Protein AF-A0A964A2A2-F1 (afdb_monomer_lite)

Foldseek 3Di:
DDDDDDDDPPVCVVVVVVVCVVVVHDDDDDPPDDVVNVVVVVVVVVVCVVPVVVDDDCVVCVVVDDDD

Secondary structure (DSSP, 8-state):
---------HHHHHHHHHHHHHTT----------HHHHHHHHHHHHHHHH-GGGSPPHHHHTTT----

Structure (mmCIF, N/CA/C/O backbone):
data_AF-A0A964A2A2-F1
#
_entry.id   AF-A0A964A2A2-F1
#
loop_
_atom_site.group_PDB
_atom_site.id
_atom_site.type_symbol
_atom_site.label_atom_id
_atom_site.label_alt_id
_atom_site.label_comp_id
_atom_site.label_asym_id
_atom_site.label_entity_id
_atom_site.label_seq_id
_atom_site.pdbx_PDB_ins_code
_atom_site.Cartn_x
_atom_site.Cartn_y
_atom_site.Cartn_z
_atom_site.occupancy
_atom_site.B_iso_or_equiv
_atom_site.auth_seq_id
_atom_site.auth_comp_id
_atom_site.auth_asym_id
_atom_site.auth_atom_id
_atom_site.pdbx_PDB_model_num
ATOM 1 N N . MET A 1 1 ? -5.841 21.366 14.717 1.00 66.56 1 MET A N 1
ATOM 2 C CA . MET A 1 1 ? -6.648 20.198 15.140 1.00 66.56 1 MET A CA 1
ATOM 3 C C . MET A 1 1 ? -5.733 19.221 15.868 1.00 66.56 1 MET A C 1
ATOM 5 O O . MET A 1 1 ? -4.526 19.326 15.683 1.00 66.56 1 MET A O 1
ATOM 9 N N . LYS A 1 2 ? -6.259 18.374 16.759 1.00 79.62 2 LYS A N 1
ATOM 10 C CA . LYS A 1 2 ? -5.470 17.390 17.521 1.00 79.62 2 LYS A CA 1
ATOM 11 C C . LYS A 1 2 ? -5.898 15.995 17.089 1.00 79.62 2 LYS A C 1
ATOM 13 O O . LYS A 1 2 ? -7.094 15.727 17.061 1.00 79.62 2 LYS A O 1
ATOM 18 N N . GLU A 1 3 ? -4.935 15.143 16.781 1.00 79.88 3 GLU A N 1
ATOM 19 C CA . GLU A 1 3 ? -5.165 13.752 16.392 1.00 79.88 3 GLU A CA 1
ATOM 20 C C . GLU A 1 3 ? -4.780 12.823 17.542 1.00 79.88 3 GLU A C 1
ATOM 22 O O . GLU A 1 3 ? -3.875 13.125 18.325 1.00 79.88 3 GLU A O 1
ATOM 27 N N . VAL A 1 4 ? -5.495 11.706 17.666 1.00 80.31 4 VAL A N 1
ATOM 28 C CA . VAL A 1 4 ? -5.275 10.709 18.717 1.00 80.31 4 VAL A CA 1
ATOM 29 C C . VAL A 1 4 ? -5.207 9.332 18.072 1.00 80.31 4 VAL A C 1
ATOM 31 O O . VAL A 1 4 ? -6.150 8.902 17.416 1.00 80.31 4 VAL A O 1
ATOM 34 N N . THR A 1 5 ? -4.101 8.622 18.290 1.00 84.88 5 THR A N 1
ATOM 35 C CA . THR A 1 5 ? -3.940 7.224 17.874 1.00 84.88 5 THR A CA 1
ATOM 36 C C . THR A 1 5 ? -4.307 6.300 19.030 1.00 84.88 5 THR A C 1
ATOM 38 O O . THR A 1 5 ? -3.761 6.424 20.127 1.00 84.88 5 THR A O 1
ATOM 41 N N . VAL A 1 6 ? -5.214 5.351 18.790 1.00 83.38 6 VAL A N 1
ATOM 42 C CA . VAL A 1 6 ? -5.700 4.410 19.809 1.00 83.38 6 VAL A CA 1
ATOM 43 C C . VAL A 1 6 ? -5.336 2.983 19.409 1.00 83.38 6 VAL A C 1
ATOM 45 O O . VAL 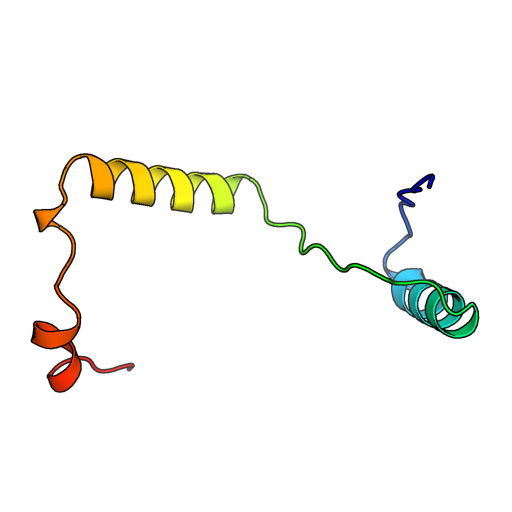A 1 6 ? -5.623 2.556 18.295 1.00 83.38 6 VAL A O 1
ATOM 48 N N . LYS A 1 7 ? -4.724 2.226 20.328 1.00 87.06 7 LYS A N 1
ATOM 49 C CA . LYS A 1 7 ? -4.498 0.783 20.156 1.00 87.06 7 LYS A CA 1
ATOM 50 C C . LYS A 1 7 ? -5.726 0.019 20.638 1.00 87.06 7 LYS A C 1
ATOM 52 O O . LYS A 1 7 ? -6.071 0.092 21.817 1.00 87.06 7 LYS A O 1
ATOM 57 N N . ILE A 1 8 ? -6.375 -0.706 19.734 1.00 86.12 8 ILE A N 1
ATOM 58 C CA . ILE A 1 8 ? -7.615 -1.443 20.002 1.00 86.12 8 ILE A CA 1
ATOM 59 C C . ILE A 1 8 ? -7.329 -2.939 19.823 1.00 86.12 8 ILE A C 1
ATOM 61 O O . ILE A 1 8 ? -6.665 -3.302 18.858 1.00 86.12 8 ILE A O 1
ATOM 65 N N . PRO A 1 9 ? -7.812 -3.823 20.715 1.00 91.19 9 PRO A N 1
ATOM 66 C CA . PRO A 1 9 ? -7.721 -5.263 20.494 1.00 91.19 9 PRO A CA 1
ATOM 67 C C . PRO A 1 9 ? -8.483 -5.682 19.230 1.00 91.19 9 PRO A C 1
ATOM 69 O O . PRO A 1 9 ? -9.642 -5.297 19.079 1.00 91.19 9 PRO A O 1
ATOM 72 N N . ASP A 1 10 ? -7.899 -6.542 18.394 1.00 86.44 10 ASP A N 1
ATOM 73 C CA . ASP A 1 10 ? -8.453 -6.953 17.088 1.00 86.44 10 ASP A CA 1
ATOM 74 C C . ASP A 1 10 ? -9.919 -7.394 17.158 1.00 86.44 10 ASP A C 1
ATOM 76 O O . ASP A 1 10 ? -10.755 -6.972 16.362 1.00 86.44 10 ASP A O 1
ATOM 80 N N . LYS A 1 11 ? -10.275 -8.166 18.195 1.00 92.56 11 LYS A N 1
ATOM 81 C CA . LYS A 1 11 ? -11.649 -8.649 18.434 1.00 92.56 11 LYS A CA 1
ATOM 82 C C . LYS A 1 11 ? -12.685 -7.528 18.584 1.00 92.56 11 LYS A C 1
ATOM 84 O O . LYS A 1 11 ? -13.878 -7.786 18.474 1.00 92.56 11 LYS A O 1
ATOM 89 N N . ARG A 1 12 ? -12.248 -6.310 18.908 1.00 89.50 12 ARG A N 1
ATOM 90 C CA . ARG A 1 12 ? -13.092 -5.125 19.120 1.00 89.50 12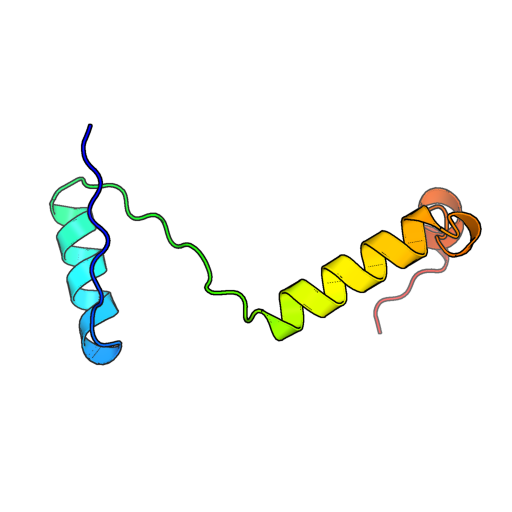 ARG A CA 1
ATOM 91 C C . ARG A 1 12 ? -12.951 -4.094 18.001 1.00 89.50 12 ARG A C 1
ATOM 93 O O . ARG A 1 12 ? -13.672 -3.102 18.034 1.00 89.50 12 ARG A O 1
ATOM 100 N N . PHE A 1 13 ? -12.074 -4.316 17.020 1.00 87.56 13 PHE A N 1
ATOM 101 C CA . PHE A 1 13 ? -11.799 -3.351 15.955 1.00 87.56 13 PHE A CA 1
ATOM 102 C C . PHE A 1 13 ? -13.070 -2.963 15.187 1.00 87.56 13 PHE A C 1
ATOM 104 O O . PHE A 1 13 ? -13.381 -1.780 15.089 1.00 87.56 13 PHE A O 1
ATOM 111 N N . GLY A 1 14 ? -13.862 -3.951 14.752 1.00 87.75 14 GLY A N 1
ATOM 112 C CA . GLY A 1 14 ? -15.102 -3.706 14.004 1.00 87.75 14 GLY A CA 1
ATOM 113 C C . GLY A 1 14 ? -16.100 -2.813 14.750 1.00 87.75 14 GLY A C 1
ATOM 114 O O . GLY A 1 14 ? -16.592 -1.842 14.184 1.00 87.75 14 GLY A O 1
ATOM 115 N N . PHE A 1 15 ? -16.310 -3.073 16.045 1.00 92.88 15 PHE A N 1
ATOM 116 C CA . PHE A 1 15 ? -17.179 -2.250 16.894 1.00 92.88 15 PHE A CA 1
ATOM 117 C C . PHE A 1 15 ? -16.710 -0.787 16.962 1.00 92.88 15 PHE A C 1
ATOM 119 O O . PHE A 1 15 ? -17.516 0.133 16.840 1.00 92.88 15 PHE A O 1
ATOM 126 N N . PHE A 1 16 ? -15.406 -0.558 17.142 1.00 90.88 16 PHE A N 1
ATOM 127 C CA . PHE A 1 16 ? -14.862 0.799 17.227 1.00 90.88 16 PHE A CA 1
ATOM 128 C C . PHE A 1 16 ? -14.947 1.544 15.896 1.00 90.88 16 PHE A C 1
ATOM 130 O O . PHE A 1 16 ? -15.303 2.718 15.890 1.00 90.88 16 PHE A O 1
ATOM 137 N N . VAL A 1 17 ? -14.661 0.880 14.774 1.00 88.06 17 VAL A N 1
ATOM 138 C CA . VAL A 1 17 ? -14.787 1.493 13.442 1.00 88.06 17 VAL A CA 1
ATOM 139 C C . VAL A 1 17 ? -16.225 1.937 13.187 1.00 88.06 17 VAL A C 1
ATOM 141 O O . VAL A 1 17 ? -16.453 3.040 12.694 1.00 88.06 17 VAL A O 1
ATOM 144 N N . GLU A 1 18 ? -17.202 1.109 13.550 1.00 90.00 18 GLU A N 1
ATOM 145 C CA . GLU A 1 18 ? -18.618 1.430 13.380 1.00 90.00 18 GLU A CA 1
ATOM 146 C C . GLU A 1 18 ? -19.060 2.596 14.274 1.00 90.00 18 GLU A C 1
ATOM 148 O O . GLU A 1 18 ? -19.718 3.521 13.797 1.00 90.00 18 GLU A O 1
ATOM 153 N N . LEU A 1 19 ? -18.605 2.628 15.530 1.00 91.12 19 LEU A N 1
ATOM 154 C CA . LEU A 1 19 ? -18.842 3.749 16.441 1.00 91.12 19 LEU A CA 1
ATOM 155 C C . LEU A 1 19 ? -18.243 5.063 15.913 1.00 91.12 19 LEU A C 1
ATOM 157 O O . LEU A 1 19 ? -18.912 6.093 15.919 1.00 91.12 19 LEU A O 1
ATOM 161 N N . ILE A 1 20 ? -16.993 5.043 15.441 1.00 90.00 20 ILE A N 1
ATOM 162 C CA . ILE A 1 20 ? -16.313 6.239 14.918 1.00 90.00 20 ILE A CA 1
ATOM 163 C C . ILE A 1 20 ? -17.048 6.768 13.676 1.00 90.00 20 ILE A C 1
ATOM 165 O O . ILE A 1 20 ? -17.275 7.975 13.569 1.00 90.00 20 ILE A O 1
ATOM 169 N N . LYS A 1 21 ? -17.515 5.873 12.795 1.00 87.56 21 LYS A N 1
ATOM 170 C CA . LYS A 1 21 ? -18.353 6.235 11.640 1.00 87.56 21 LYS A CA 1
ATOM 171 C C . LYS A 1 21 ? -19.681 6.868 12.063 1.00 87.56 21 LYS A C 1
ATOM 173 O O . LYS A 1 21 ? -20.068 7.883 11.492 1.00 87.56 21 LYS A O 1
ATOM 178 N N . GLN A 1 22 ? -20.360 6.318 13.072 1.00 92.62 22 GLN A N 1
ATOM 179 C CA . GLN A 1 22 ? -21.609 6.889 13.603 1.00 92.62 22 GLN A CA 1
ATOM 180 C C . GLN A 1 22 ? -21.415 8.280 14.219 1.00 92.62 22 GLN A C 1
ATOM 182 O O . GLN A 1 22 ? -22.316 9.112 14.155 1.00 92.62 22 GLN A O 1
ATOM 187 N N . LEU A 1 23 ? -20.238 8.548 14.784 1.00 90.56 23 LEU A N 1
ATOM 188 C CA . LEU A 1 23 ? -19.869 9.856 15.329 1.00 90.56 23 LEU A CA 1
ATOM 189 C C . LEU A 1 23 ? -19.480 10.880 14.246 1.00 90.56 23 LEU A C 1
ATOM 191 O O . LEU A 1 23 ? -19.201 12.030 14.580 1.00 90.56 23 LEU A O 1
ATOM 195 N N . GLY A 1 24 ? -19.458 10.486 12.966 1.00 88.00 24 GLY A N 1
ATOM 196 C CA . GLY A 1 24 ? -19.082 11.358 11.850 1.00 88.00 24 GLY A CA 1
ATOM 197 C C . GLY A 1 24 ? -17.588 11.689 11.803 1.00 88.00 24 GLY A C 1
ATOM 198 O O . GLY A 1 24 ? -17.203 12.711 11.242 1.00 88.00 24 GLY A O 1
ATOM 199 N N . LEU A 1 25 ? -16.751 10.855 12.423 1.00 86.06 25 LEU A N 1
ATOM 200 C CA . LEU A 1 25 ? -15.302 11.024 12.462 1.00 86.06 25 LEU A CA 1
ATOM 201 C C . LEU A 1 25 ? -14.645 10.228 11.327 1.00 86.06 25 LEU A C 1
ATOM 203 O O . LEU A 1 25 ? -15.072 9.122 10.989 1.00 86.06 25 LEU A O 1
ATOM 207 N N . GLU A 1 26 ? -13.576 10.776 10.755 1.00 80.00 26 GLU A N 1
ATOM 208 C CA . GLU A 1 26 ? -12.829 10.112 9.688 1.00 80.00 26 GLU A CA 1
ATOM 209 C C . GLU A 1 26 ? -11.943 8.990 10.248 1.00 80.00 26 GLU A C 1
ATOM 211 O O . GLU A 1 26 ? -11.153 9.188 11.173 1.00 80.00 26 GLU A O 1
ATOM 216 N N . VAL A 1 27 ? -12.064 7.795 9.6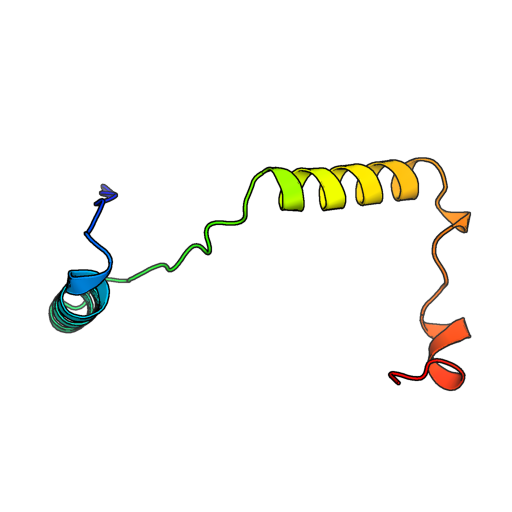63 1.00 77.81 27 VAL A N 1
ATOM 217 C CA . VAL A 1 27 ? -11.185 6.654 9.941 1.00 77.81 27 VAL A CA 1
ATOM 218 C C . VAL A 1 27 ? -10.176 6.564 8.808 1.00 77.81 27 VAL A C 1
ATOM 220 O O . VAL A 1 27 ? -10.546 6.293 7.669 1.00 77.81 27 VAL A O 1
ATOM 223 N N . THR A 1 28 ? -8.899 6.767 9.123 1.00 77.44 28 THR A N 1
ATOM 224 C CA . THR A 1 28 ? -7.814 6.49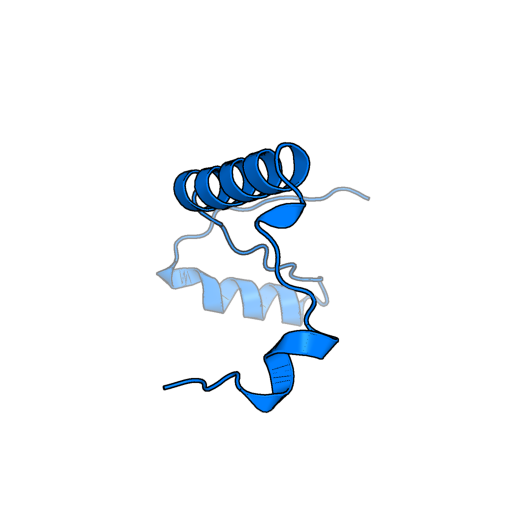5 8.177 1.00 77.44 28 THR A CA 1
ATOM 225 C C . THR A 1 28 ? -7.215 5.136 8.502 1.00 77.44 28 THR A C 1
ATOM 227 O O . THR A 1 28 ? -6.552 4.969 9.525 1.00 77.44 28 THR A O 1
ATOM 230 N N . GLU A 1 29 ? -7.445 4.157 7.633 1.00 70.25 29 GLU A N 1
ATOM 231 C CA . GLU A 1 29 ? -6.755 2.872 7.703 1.00 70.25 29 GLU A CA 1
ATOM 232 C C . GLU A 1 29 ? -5.379 3.026 7.056 1.00 70.25 29 GLU A C 1
ATOM 234 O O . GLU A 1 29 ? -5.249 3.117 5.836 1.00 70.25 29 GLU A O 1
ATOM 239 N N . GLN A 1 30 ? -4.334 3.091 7.879 1.00 69.38 30 GLN A N 1
ATOM 240 C CA . GLN A 1 30 ? -2.970 2.927 7.393 1.00 69.38 30 GLN A CA 1
ATOM 241 C C . GLN A 1 30 ? -2.620 1.444 7.499 1.00 69.38 30 GLN A C 1
ATOM 243 O O . GLN A 1 30 ? -2.552 0.934 8.620 1.00 69.38 30 GLN A O 1
ATOM 248 N N . PRO A 1 31 ? -2.421 0.730 6.376 1.00 70.19 31 PRO A N 1
ATOM 249 C CA . PRO A 1 31 ? -1.959 -0.644 6.444 1.00 70.19 31 PRO A CA 1
ATOM 250 C C . PRO A 1 31 ? -0.598 -0.663 7.142 1.00 70.19 31 PRO A C 1
ATOM 252 O O . PRO A 1 31 ? 0.331 0.038 6.731 1.00 70.19 31 PRO A O 1
ATOM 255 N N . ASP A 1 32 ? -0.483 -1.457 8.206 1.00 76.31 32 ASP A N 1
ATOM 256 C CA . ASP A 1 32 ? 0.807 -1.685 8.843 1.00 76.31 32 ASP A CA 1
ATOM 257 C C . ASP A 1 32 ? 1.626 -2.598 7.931 1.00 76.31 32 ASP A C 1
ATOM 259 O O . ASP A 1 32 ? 1.373 -3.797 7.819 1.00 76.31 32 ASP A O 1
ATOM 263 N N . ILE A 1 33 ? 2.557 -2.000 7.189 1.00 81.75 33 ILE A N 1
ATOM 264 C CA . ILE A 1 33 ? 3.476 -2.736 6.326 1.00 81.75 33 ILE A CA 1
ATOM 265 C C . ILE A 1 33 ? 4.718 -3.071 7.166 1.00 81.75 33 ILE A C 1
ATOM 267 O O . ILE A 1 33 ? 5.440 -2.136 7.551 1.00 81.75 33 ILE A O 1
ATOM 271 N N . PRO A 1 34 ? 5.015 -4.368 7.396 1.00 90.31 34 PRO A N 1
ATOM 272 C CA . PRO A 1 34 ? 6.226 -4.807 8.081 1.00 90.31 34 PRO A CA 1
ATOM 273 C C . PRO A 1 34 ? 7.492 -4.146 7.527 1.00 90.31 34 PRO A C 1
ATOM 275 O O . PRO A 1 34 ? 7.652 -3.993 6.310 1.00 90.31 34 PRO A O 1
ATOM 278 N N . GLU A 1 35 ? 8.430 -3.784 8.409 1.00 88.88 35 GLU A N 1
ATOM 279 C CA . GLU A 1 35 ? 9.692 -3.158 7.985 1.00 88.88 35 GLU A CA 1
ATOM 280 C C . GLU A 1 35 ? 10.519 -4.055 7.061 1.00 88.88 35 GLU A C 1
ATOM 282 O O . GLU A 1 35 ? 11.204 -3.542 6.181 1.00 88.88 35 GLU A O 1
ATOM 287 N N . GLU A 1 36 ? 10.397 -5.378 7.175 1.00 90.88 36 GLU A N 1
ATOM 288 C CA . GLU A 1 36 ? 11.033 -6.327 6.256 1.00 90.88 36 GLU A CA 1
ATOM 289 C C . GLU A 1 36 ? 10.571 -6.111 4.807 1.00 90.88 36 GLU A C 1
ATOM 291 O O . GLU A 1 36 ? 11.387 -6.002 3.890 1.00 90.88 36 GLU A O 1
ATOM 296 N N . HIS A 1 37 ? 9.263 -5.944 4.586 1.00 92.25 37 HIS A N 1
ATOM 297 C CA . HIS A 1 37 ? 8.721 -5.669 3.256 1.00 92.25 37 HIS A CA 1
ATOM 298 C C . HIS A 1 37 ? 9.130 -4.284 2.747 1.00 92.25 37 HIS A C 1
ATOM 300 O O . HIS A 1 37 ? 9.508 -4.138 1.580 1.00 92.25 37 HIS A O 1
ATOM 306 N N . LYS A 1 38 ? 9.135 -3.269 3.622 1.00 92.75 38 LYS A N 1
ATOM 307 C CA . LYS A 1 38 ? 9.629 -1.927 3.271 1.00 92.75 38 LYS A CA 1
ATOM 308 C C . LYS A 1 38 ? 11.109 -1.957 2.886 1.00 92.75 38 LYS A C 1
ATOM 310 O O . LYS A 1 38 ? 11.501 -1.290 1.928 1.00 92.75 38 LYS A O 1
ATOM 315 N N . ALA A 1 39 ? 11.930 -2.732 3.593 1.00 95.19 39 ALA A N 1
ATOM 316 C CA . ALA A 1 39 ? 13.354 -2.874 3.311 1.00 95.19 39 ALA A CA 1
ATOM 317 C C . ALA A 1 39 ? 13.601 -3.462 1.914 1.00 95.19 39 ALA A C 1
ATOM 319 O O . ALA A 1 39 ? 14.409 -2.910 1.167 1.00 95.19 39 ALA A O 1
ATOM 320 N N . ILE A 1 40 ? 12.844 -4.491 1.514 1.00 95.38 40 ILE A N 1
ATOM 321 C CA . ILE A 1 40 ? 12.938 -5.097 0.174 1.00 95.38 40 ILE A CA 1
ATOM 322 C C . ILE A 1 40 ? 12.650 -4.063 -0.920 1.00 95.38 40 ILE A C 1
ATOM 324 O O . ILE A 1 40 ? 13.388 -3.965 -1.904 1.00 95.38 40 ILE A O 1
ATOM 328 N N . VAL A 1 41 ? 11.588 -3.268 -0.763 1.00 94.62 41 VAL A N 1
ATOM 329 C CA . VAL A 1 41 ? 11.232 -2.234 -1.748 1.00 94.62 41 VAL A CA 1
ATOM 330 C C . VAL A 1 41 ? 12.321 -1.164 -1.823 1.00 94.62 41 VAL A C 1
ATOM 332 O O . VAL A 1 41 ? 12.770 -0.835 -2.922 1.00 94.62 41 VAL A O 1
ATOM 335 N N . ARG A 1 42 ? 12.813 -0.673 -0.677 1.00 95.06 42 ARG A N 1
ATOM 336 C CA . ARG A 1 42 ? 13.909 0.314 -0.622 1.00 95.06 42 ARG A CA 1
ATOM 337 C C . ARG A 1 42 ? 15.181 -0.212 -1.291 1.00 95.06 42 ARG A C 1
ATOM 339 O O . ARG A 1 42 ? 15.822 0.516 -2.049 1.00 95.06 42 ARG A O 1
ATOM 346 N N . GLU A 1 43 ? 15.533 -1.476 -1.066 1.00 95.81 43 GLU A N 1
ATOM 347 C CA . GLU A 1 43 ? 16.685 -2.111 -1.708 1.00 95.81 43 GLU A CA 1
ATOM 348 C C . GLU A 1 43 ? 16.503 -2.192 -3.228 1.00 95.81 43 GLU A C 1
ATOM 350 O O . GLU A 1 43 ? 17.412 -1.845 -3.988 1.00 95.81 43 GLU A O 1
ATOM 355 N N . ARG A 1 44 ? 15.313 -2.594 -3.694 1.00 94.06 44 ARG A N 1
ATOM 356 C CA . ARG A 1 44 ? 14.995 -2.611 -5.127 1.00 94.06 44 ARG A CA 1
ATOM 357 C C . ARG A 1 44 ? 15.116 -1.211 -5.715 1.00 94.06 44 ARG A C 1
ATOM 359 O O . ARG A 1 44 ? 15.802 -1.068 -6.720 1.00 94.06 44 ARG A O 1
ATOM 366 N N . MET A 1 45 ? 14.535 -0.189 -5.095 1.00 93.88 45 MET A N 1
ATOM 367 C CA . MET A 1 45 ? 14.650 1.192 -5.576 1.00 93.88 45 MET A CA 1
ATOM 368 C C . MET A 1 45 ? 16.111 1.632 -5.697 1.00 93.88 45 MET A C 1
ATOM 370 O O . MET A 1 45 ? 16.508 2.154 -6.738 1.00 93.88 45 MET A O 1
ATOM 374 N N . LYS A 1 46 ? 16.937 1.347 -4.682 1.00 95.69 46 LYS A N 1
ATOM 375 C CA . LYS A 1 46 ? 18.370 1.667 -4.703 1.00 95.69 46 LYS A CA 1
ATOM 376 C C . LYS A 1 46 ? 19.087 0.999 -5.876 1.00 95.69 46 LYS A C 1
ATOM 378 O O . LYS A 1 46 ? 19.827 1.663 -6.595 1.00 95.69 46 LYS A O 1
ATOM 383 N N . LYS A 1 47 ? 18.841 -0.292 -6.106 1.00 94.88 47 LYS A N 1
ATOM 384 C CA . LYS A 1 47 ? 19.435 -1.021 -7.236 1.00 94.88 47 LYS A CA 1
ATOM 385 C C . LYS A 1 47 ? 18.972 -0.469 -8.593 1.00 94.88 47 LYS A C 1
ATOM 387 O O . LYS A 1 47 ? 19.775 -0.439 -9.515 1.00 94.88 47 LYS A O 1
ATOM 392 N N . SER A 1 48 ? 17.721 -0.008 -8.717 1.00 92.75 48 SER A N 1
ATOM 393 C CA . SER A 1 48 ? 17.232 0.661 -9.942 1.00 92.75 48 SER A CA 1
ATOM 394 C C . SER A 1 48 ? 17.911 1.999 -10.181 1.00 92.75 48 SER A C 1
ATOM 396 O O . SER A 1 48 ? 18.253 2.306 -11.313 1.00 92.75 48 SER A O 1
ATOM 398 N N . ALA A 1 49 ? 18.124 2.786 -9.127 1.00 91.44 49 ALA A N 1
ATOM 399 C CA . ALA A 1 49 ? 18.819 4.062 -9.245 1.00 91.44 49 ALA A CA 1
ATOM 400 C C . ALA A 1 49 ? 20.296 3.879 -9.639 1.00 91.44 49 ALA A C 1
ATOM 402 O O . ALA A 1 49 ? 20.841 4.692 -10.374 1.00 91.44 49 ALA A O 1
ATOM 403 N N . GLN A 1 50 ? 20.940 2.812 -9.154 1.00 95.50 50 GLN A N 1
ATOM 404 C CA . GLN A 1 50 ? 22.339 2.498 -9.462 1.00 95.50 50 GLN A CA 1
ATOM 405 C C . GLN A 1 50 ? 22.532 1.865 -10.844 1.00 95.50 50 GLN A C 1
ATOM 407 O O . GLN A 1 50 ? 23.569 2.075 -11.463 1.00 95.50 50 GLN A O 1
ATOM 412 N N . ASN A 1 51 ? 21.561 1.080 -11.309 1.00 94.00 51 ASN A N 1
ATOM 413 C CA . ASN A 1 51 ? 21.588 0.437 -12.617 1.00 94.00 51 ASN A CA 1
ATOM 414 C C . ASN A 1 51 ? 20.215 0.575 -13.299 1.00 94.00 51 ASN A C 1
ATOM 416 O O . ASN A 1 51 ? 19.388 -0.334 -13.175 1.00 94.00 51 ASN A O 1
ATOM 420 N N . PRO A 1 52 ? 19.955 1.699 -13.990 1.00 88.94 52 PRO A N 1
ATOM 421 C CA . PRO A 1 52 ? 18.690 1.931 -14.685 1.00 88.94 52 PRO A CA 1
ATOM 422 C C . PRO A 1 52 ? 18.395 0.902 -15.783 1.00 88.94 52 PRO A C 1
ATOM 424 O O . PRO A 1 52 ? 17.238 0.529 -15.951 1.00 88.94 52 PRO A O 1
ATOM 427 N N . ASP A 1 53 ? 19.427 0.369 -16.448 1.00 89.19 53 ASP A N 1
ATOM 428 C CA . ASP A 1 53 ? 19.303 -0.590 -17.561 1.00 89.19 53 ASP A CA 1
ATOM 429 C C . ASP A 1 53 ? 18.700 -1.939 -17.143 1.00 89.19 53 ASP A C 1
ATOM 431 O O . ASP A 1 53 ? 18.279 -2.737 -17.977 1.00 89.19 53 ASP A O 1
ATOM 435 N N . ARG A 1 54 ? 18.622 -2.210 -15.835 1.00 88.50 54 ARG A N 1
ATOM 436 C CA . AR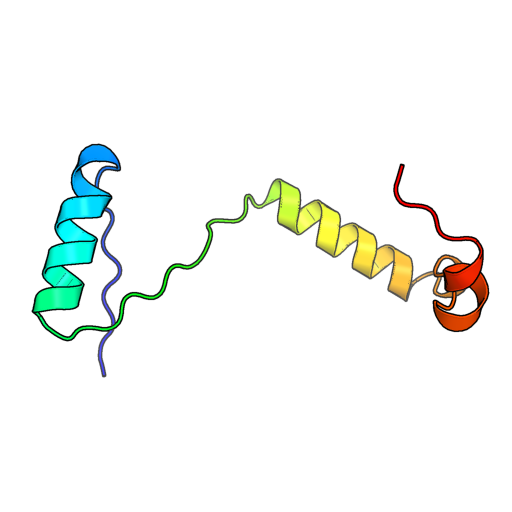G A 1 54 ? 17.926 -3.388 -15.301 1.00 88.50 54 ARG A CA 1
ATOM 437 C C . ARG A 1 54 ? 16.401 -3.308 -15.461 1.00 88.50 54 ARG A C 1
ATOM 439 O O . ARG A 1 54 ? 15.717 -4.300 -15.216 1.00 88.50 54 ARG A O 1
ATOM 446 N N . LEU A 1 55 ? 15.865 -2.111 -15.707 1.00 91.12 55 LEU A N 1
ATOM 447 C CA . LEU A 1 55 ? 14.441 -1.870 -15.892 1.00 91.12 55 LEU A CA 1
ATOM 448 C C . LEU A 1 55 ? 14.115 -1.955 -17.378 1.00 91.12 55 LEU A C 1
ATOM 450 O O . LEU A 1 55 ? 14.794 -1.363 -18.210 1.00 91.12 55 LEU A O 1
ATOM 454 N N . LEU A 1 56 ? 13.052 -2.684 -17.697 1.00 91.19 56 LEU A N 1
ATOM 455 C CA . LEU A 1 56 ? 12.548 -2.771 -19.057 1.00 91.19 56 LEU A CA 1
ATOM 456 C C . LEU A 1 56 ? 11.542 -1.647 -19.291 1.00 91.19 56 LEU A C 1
ATOM 458 O O . LEU A 1 56 ? 10.714 -1.348 -18.429 1.00 91.19 56 LEU A O 1
ATOM 462 N N . ASP A 1 57 ? 11.625 -1.039 -20.467 1.00 91.25 57 ASP A N 1
ATOM 463 C CA . ASP A 1 57 ? 10.620 -0.097 -20.939 1.00 91.25 57 ASP A CA 1
ATOM 464 C C . ASP A 1 57 ? 9.309 -0.848 -21.183 1.00 91.25 57 ASP A C 1
ATOM 466 O O . ASP A 1 57 ? 9.269 -1.806 -21.960 1.00 91.25 57 ASP A O 1
ATOM 470 N N . TRP A 1 58 ? 8.247 -0.413 -20.508 1.00 93.00 58 TRP A N 1
ATOM 471 C CA . TRP A 1 58 ? 6.938 -1.046 -20.584 1.00 93.00 58 TRP A CA 1
ATOM 472 C C . TRP A 1 58 ? 6.403 -1.104 -22.016 1.00 93.00 58 TRP A C 1
ATOM 474 O O . TRP A 1 58 ? 5.875 -2.138 -22.428 1.00 93.00 58 TRP A O 1
ATOM 484 N N . ASP A 1 59 ? 6.601 -0.049 -22.810 1.00 95.06 59 ASP A N 1
ATOM 485 C CA . ASP A 1 59 ? 6.101 -0.008 -24.185 1.00 95.06 59 ASP A CA 1
ATOM 486 C C . ASP A 1 59 ? 6.773 -1.038 -25.096 1.00 95.06 59 ASP A C 1
ATOM 488 O O . ASP A 1 59 ? 6.194 -1.411 -26.113 1.00 95.06 59 ASP A O 1
ATOM 492 N N . LYS A 1 60 ? 7.956 -1.536 -24.716 1.00 94.12 60 LYS A N 1
ATOM 493 C CA . LYS A 1 60 ? 8.702 -2.548 -25.476 1.00 94.12 60 LYS A CA 1
ATOM 494 C C . LYS A 1 60 ? 8.360 -3.983 -25.099 1.00 94.12 60 LYS A C 1
ATOM 496 O O . LYS A 1 60 ? 8.681 -4.878 -25.868 1.00 94.12 60 LYS A O 1
ATOM 501 N N . VAL A 1 61 ? 7.785 -4.213 -23.918 1.00 94.19 61 VAL A N 1
ATOM 502 C CA . VAL A 1 61 ? 7.596 -5.572 -23.373 1.00 94.19 61 VAL A CA 1
ATOM 503 C C . VAL A 1 61 ? 6.138 -5.948 -23.148 1.00 94.19 61 VAL A C 1
ATOM 505 O O . VAL A 1 61 ? 5.849 -7.121 -22.938 1.00 94.19 61 VAL A O 1
ATOM 508 N N . LYS A 1 62 ? 5.213 -4.981 -23.195 1.00 94.12 62 LYS A N 1
ATOM 509 C CA . LYS A 1 62 ? 3.788 -5.204 -22.908 1.00 94.12 62 LYS A CA 1
ATOM 510 C C . LYS A 1 62 ? 3.119 -6.245 -23.811 1.00 94.12 62 LYS A C 1
ATOM 512 O O . LYS A 1 62 ? 2.262 -6.971 -23.324 1.00 94.12 62 LYS A O 1
ATOM 517 N N . ASP A 1 63 ? 3.511 -6.333 -25.083 1.00 95.06 63 ASP A N 1
ATOM 518 C CA . ASP A 1 63 ? 2.877 -7.235 -26.058 1.00 95.06 63 ASP A CA 1
ATOM 519 C C . ASP A 1 63 ? 3.266 -8.708 -25.824 1.00 95.06 63 ASP A C 1
ATOM 521 O O . ASP A 1 63 ? 2.482 -9.617 -26.099 1.00 95.06 63 ASP A O 1
ATOM 525 N N . ASP A 1 64 ? 4.451 -8.934 -25.248 1.00 93.50 64 ASP A N 1
ATOM 526 C CA . ASP A 1 64 ? 4.966 -10.258 -24.885 1.00 93.50 64 ASP A CA 1
ATOM 527 C C . ASP A 1 64 ? 4.706 -10.613 -23.410 1.00 93.50 64 ASP A C 1
ATOM 529 O O . ASP A 1 64 ? 4.916 -11.755 -22.991 1.00 93.50 64 ASP 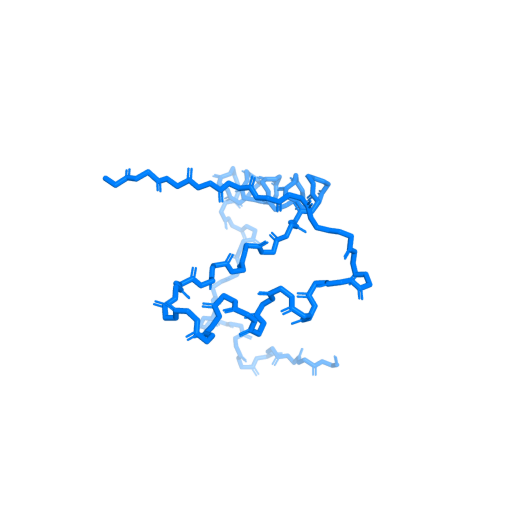A O 1
ATOM 533 N N . PHE A 1 65 ? 4.248 -9.650 -22.604 1.00 92.44 65 PHE A N 1
ATOM 534 C CA . PHE A 1 65 ? 4.003 -9.842 -21.181 1.00 92.44 65 PHE A CA 1
ATOM 535 C C . PHE A 1 65 ? 2.768 -10.718 -20.952 1.00 92.44 65 PHE A C 1
ATOM 537 O O . PHE A 1 65 ? 1.652 -10.381 -21.347 1.00 92.44 65 PHE A O 1
ATOM 544 N N . ARG A 1 66 ? 2.962 -11.843 -20.260 1.00 90.94 66 ARG A N 1
ATOM 545 C CA . ARG A 1 66 ? 1.892 -12.757 -19.849 1.00 90.94 66 ARG A CA 1
ATOM 546 C C . ARG A 1 66 ? 1.893 -12.877 -18.329 1.00 90.94 66 ARG A C 1
ATOM 548 O O . ARG A 1 66 ? 2.948 -12.985 -17.711 1.00 90.94 66 ARG A O 1
ATOM 555 N N . LEU A 1 67 ? 0.702 -12.777 -17.745 1.00 83.06 67 LEU A N 1
ATOM 556 C CA . LEU A 1 67 ? 0.446 -13.105 -16.347 1.00 83.06 67 LEU A CA 1
ATOM 557 C C . LEU A 1 67 ? -0.069 -14.538 -16.332 1.00 83.06 67 LEU A C 1
ATOM 559 O O . LEU A 1 67 ? -1.251 -14.766 -16.593 1.00 83.06 67 LEU A O 1
ATOM 563 N N . ASP A 1 68 ? 0.842 -15.475 -16.126 1.00 64.06 68 ASP A N 1
ATOM 564 C CA . ASP A 1 68 ? 0.514 -16.871 -15.852 1.00 64.06 68 ASP A CA 1
ATOM 565 C C . ASP A 1 68 ? -0.131 -17.003 -14.461 1.00 64.06 68 ASP A C 1
ATOM 567 O O . ASP A 1 68 ? 0.359 -16.344 -13.509 1.00 64.06 68 ASP A O 1
#

Radius of gyration: 20.74 Å; chains: 1; bounding box: 44×37×47 Å

Sequence (68 aa):
MKEVTVKIPDKRFGFFVELIKQLGLEVTEQPDIPEEHKAIVRERMKKSAQNPDRLLDWDKVKDDFRLD

pLDDT: mean 88.04, std 7.46, range [64.06, 95.81]